Protein AF-A0AAD2FH93-F1 (afdb_monomer)

Organism: NCBI:txid2856

Radius of gyration: 21.6 Å; Cα contacts (8 Å, |Δi|>4): 120; chains: 1; bounding box: 59×39×48 Å

Structure (mmCIF, N/CA/C/O backbone):
data_AF-A0AAD2FH93-F1
#
_entry.id   AF-A0AAD2FH93-F1
#
loop_
_atom_site.group_PDB
_atom_site.id
_atom_site.type_symbol
_atom_site.label_atom_id
_atom_site.label_alt_id
_atom_site.label_comp_id
_atom_site.label_asym_id
_atom_site.label_entity_id
_atom_site.label_seq_id
_atom_site.pdbx_PDB_ins_code
_atom_site.Cartn_x
_atom_site.Cartn_y
_atom_site.Cartn_z
_atom_site.occupancy
_atom_site.B_iso_or_equiv
_atom_site.auth_seq_id
_atom_site.auth_comp_id
_atom_site.auth_asym_id
_atom_site.auth_atom_id
_atom_site.pdbx_PDB_model_num
ATOM 1 N N . VAL A 1 1 ? 23.575 -13.557 -18.953 1.00 61.81 1 VAL A N 1
ATOM 2 C CA . VAL A 1 1 ? 24.030 -14.923 -19.318 1.00 61.81 1 VAL A CA 1
ATOM 3 C C . VAL A 1 1 ? 23.149 -15.483 -20.429 1.00 61.81 1 VAL A C 1
ATOM 5 O O . VAL A 1 1 ? 23.669 -15.693 -21.511 1.00 61.81 1 VAL A O 1
ATOM 8 N N . ALA A 1 2 ? 21.830 -15.597 -20.219 1.00 70.44 2 ALA A N 1
ATOM 9 C CA . ALA A 1 2 ? 20.871 -16.076 -21.228 1.00 70.44 2 ALA A CA 1
ATOM 10 C C . ALA A 1 2 ? 20.869 -15.271 -22.547 1.00 70.44 2 ALA A C 1
ATOM 12 O O . ALA A 1 2 ? 20.905 -15.859 -23.618 1.00 70.44 2 ALA A O 1
ATOM 13 N N . ASN A 1 3 ? 20.955 -13.937 -22.474 1.00 79.94 3 ASN A N 1
ATOM 14 C CA . ASN A 1 3 ? 20.975 -13.067 -23.662 1.00 79.94 3 ASN A CA 1
ATOM 15 C C . ASN A 1 3 ? 22.396 -12.750 -24.177 1.00 79.94 3 ASN A C 1
ATOM 17 O O . ASN A 1 3 ? 22.572 -11.800 -24.923 1.00 79.94 3 ASN A O 1
ATOM 21 N N . LYS A 1 4 ? 23.433 -13.483 -23.735 1.00 83.94 4 LYS A N 1
ATOM 22 C CA . LYS A 1 4 ? 24.852 -13.311 -24.141 1.00 83.94 4 LYS A CA 1
ATOM 23 C C . LYS A 1 4 ? 25.505 -11.928 -23.904 1.00 83.94 4 LYS A C 1
ATOM 25 O O . LYS A 1 4 ? 26.677 -11.771 -24.201 1.00 83.94 4 LYS A O 1
ATOM 30 N N . LEU A 1 5 ? 24.838 -10.988 -23.231 1.00 85.69 5 LEU A N 1
ATOM 31 C CA . LEU A 1 5 ? 25.355 -9.630 -22.947 1.00 85.69 5 LEU A CA 1
ATOM 32 C C . LEU A 1 5 ? 26.481 -9.540 -21.893 1.00 85.69 5 LEU A C 1
ATOM 34 O O . LEU A 1 5 ? 26.978 -8.462 -21.598 1.00 85.69 5 LEU A O 1
ATOM 38 N N . VAL A 1 6 ? 26.871 -10.647 -21.255 1.00 85.44 6 VAL A N 1
ATOM 39 C CA . VAL A 1 6 ? 27.783 -10.604 -20.087 1.00 85.44 6 VAL A CA 1
ATOM 40 C C . VAL A 1 6 ? 29.185 -10.134 -20.466 1.00 85.44 6 VAL A C 1
ATOM 42 O O . VAL A 1 6 ? 29.863 -9.536 -19.639 1.00 85.44 6 VAL A O 1
ATOM 45 N N . SER A 1 7 ? 29.612 -10.407 -21.696 1.00 86.06 7 SER A N 1
ATOM 46 C CA . SER A 1 7 ? 30.917 -10.006 -22.217 1.00 86.06 7 SER A CA 1
ATOM 47 C C . SER A 1 7 ? 30.976 -8.548 -22.668 1.00 86.06 7 SER A C 1
ATOM 49 O O . SER A 1 7 ? 32.067 -8.062 -22.951 1.00 86.06 7 SER A O 1
ATOM 51 N N . GLU A 1 8 ? 29.845 -7.842 -22.760 1.00 89.62 8 GLU A N 1
ATOM 52 C CA . GLU A 1 8 ? 29.868 -6.437 -23.159 1.00 89.62 8 GLU A CA 1
ATOM 53 C C . GLU A 1 8 ? 30.502 -5.566 -22.060 1.00 89.62 8 GLU A C 1
ATOM 55 O O . GLU A 1 8 ? 30.287 -5.826 -20.868 1.00 89.62 8 GLU A O 1
ATOM 60 N N . PRO A 1 9 ? 31.240 -4.498 -22.419 1.00 90.44 9 PRO A N 1
ATOM 61 C CA . PRO A 1 9 ? 31.989 -3.681 -21.460 1.00 90.44 9 PRO A CA 1
ATOM 62 C C . PRO A 1 9 ? 31.143 -3.128 -20.306 1.00 90.44 9 PRO A C 1
ATOM 64 O O . PRO A 1 9 ? 31.613 -3.057 -19.171 1.00 90.44 9 PRO A O 1
ATOM 67 N N . ALA A 1 10 ? 29.876 -2.791 -20.571 1.00 88.38 10 ALA A N 1
ATOM 68 C CA . ALA A 1 10 ? 28.946 -2.270 -19.570 1.00 88.38 10 ALA A CA 1
ATOM 69 C C . ALA A 1 10 ? 28.613 -3.282 -18.455 1.00 88.38 10 ALA A C 1
ATOM 71 O O . ALA A 1 10 ? 28.247 -2.879 -17.350 1.00 88.38 10 ALA A O 1
ATOM 72 N N . PHE A 1 11 ? 28.750 -4.583 -18.724 1.00 89.38 11 PHE A N 1
ATOM 73 C CA . PHE A 1 11 ? 28.326 -5.672 -17.840 1.00 89.38 11 PHE A CA 1
ATOM 74 C C . PHE A 1 11 ? 29.497 -6.518 -17.321 1.00 89.38 11 PHE A C 1
ATOM 76 O O . PHE A 1 11 ? 29.427 -7.045 -16.207 1.00 89.38 11 PHE A O 1
ATOM 83 N N . ALA A 1 12 ? 30.585 -6.613 -18.087 1.00 88.50 12 ALA A N 1
ATOM 84 C CA . ALA A 1 12 ? 31.698 -7.528 -17.838 1.00 88.50 12 ALA A CA 1
ATOM 85 C C . ALA A 1 12 ? 32.346 -7.371 -16.453 1.00 88.50 12 ALA A C 1
ATOM 87 O O . ALA A 1 12 ? 32.720 -8.366 -15.831 1.00 88.50 12 ALA A O 1
ATOM 88 N N . TRP A 1 13 ? 32.452 -6.144 -15.936 1.00 88.56 13 TRP A N 1
ATOM 89 C CA . TRP A 1 13 ? 33.199 -5.880 -14.703 1.00 88.56 13 TRP A CA 1
ATOM 90 C C . TRP A 1 13 ? 32.397 -6.122 -13.413 1.00 88.56 13 TRP A C 1
ATOM 92 O O . TRP A 1 13 ? 32.991 -6.441 -12.383 1.00 88.56 13 TRP A O 1
ATOM 102 N N . TRP A 1 14 ? 31.061 -6.026 -13.435 1.00 91.00 14 TRP A N 1
ATOM 103 C CA . TRP A 1 14 ? 30.236 -6.168 -12.223 1.00 91.00 14 TRP A CA 1
ATOM 104 C C . TRP A 1 14 ? 29.320 -7.396 -12.222 1.00 91.00 14 TRP A C 1
ATOM 106 O O . TRP A 1 14 ? 29.013 -7.910 -11.143 1.00 91.00 14 TRP A O 1
ATOM 116 N N . VAL A 1 15 ? 28.899 -7.908 -13.385 1.00 92.06 15 VAL A N 1
ATOM 117 C CA . VAL A 1 15 ? 27.972 -9.053 -13.465 1.00 92.06 15 VAL A CA 1
ATOM 118 C C . VAL A 1 15 ? 28.544 -10.333 -12.838 1.00 92.06 15 VAL A C 1
ATOM 120 O O . VAL A 1 15 ? 27.835 -10.962 -12.049 1.00 92.06 15 VAL A O 1
ATOM 123 N N . PRO A 1 16 ? 29.808 -10.740 -13.083 1.00 90.50 16 PRO A N 1
ATOM 124 C CA . PRO A 1 16 ? 30.365 -11.929 -12.431 1.00 90.50 16 PRO A CA 1
ATOM 125 C C . PRO A 1 16 ? 30.388 -11.802 -10.901 1.00 90.50 16 PRO A C 1
ATOM 127 O O . PRO A 1 16 ? 30.063 -12.746 -10.176 1.00 90.50 16 PRO A O 1
ATOM 130 N N . TYR A 1 17 ? 30.715 -10.608 -10.398 1.00 90.56 17 TYR A N 1
ATOM 131 C CA . TYR A 1 17 ? 30.736 -10.319 -8.968 1.00 90.56 17 TYR A CA 1
ATOM 132 C C . TYR A 1 17 ? 29.338 -10.405 -8.338 1.00 90.56 17 TYR A C 1
ATOM 134 O O . TYR A 1 17 ? 29.181 -11.035 -7.286 1.00 90.56 17 TYR A O 1
ATOM 142 N N . THR A 1 18 ? 28.322 -9.806 -8.968 1.00 90.94 18 THR A N 1
ATOM 143 C CA . THR A 1 18 ? 26.944 -9.822 -8.454 1.00 90.94 18 THR A CA 1
ATOM 144 C C . THR A 1 18 ? 26.327 -11.214 -8.516 1.00 90.94 18 THR A C 1
ATOM 146 O O . THR A 1 18 ? 25.685 -11.619 -7.548 1.00 90.94 18 THR A O 1
ATOM 149 N N . LEU A 1 19 ? 26.580 -11.987 -9.579 1.00 90.75 19 LEU A N 1
ATOM 150 C CA . LEU A 1 19 ? 26.118 -13.374 -9.688 1.00 90.75 19 LEU A CA 1
ATOM 151 C C . LEU A 1 19 ? 26.734 -14.272 -8.611 1.00 90.75 19 LEU A C 1
ATOM 153 O O . LEU A 1 19 ? 26.013 -15.045 -7.984 1.00 90.75 19 LEU A O 1
ATOM 157 N N . ARG A 1 20 ? 28.032 -14.121 -8.312 1.00 93.44 20 ARG A N 1
ATOM 158 C CA . ARG A 1 20 ? 28.686 -14.869 -7.224 1.00 93.44 20 ARG A CA 1
ATOM 159 C C . ARG A 1 20 ? 28.060 -14.586 -5.855 1.00 93.44 20 ARG A C 1
ATOM 161 O O . ARG A 1 20 ? 28.020 -15.464 -5.001 1.00 93.44 20 ARG A O 1
ATOM 168 N N . LYS A 1 21 ? 27.571 -13.362 -5.633 1.00 94.19 21 LYS A N 1
ATOM 169 C CA . LYS A 1 21 ? 26.921 -12.946 -4.377 1.00 94.19 21 LYS A CA 1
ATOM 170 C C . LYS A 1 21 ? 25.393 -12.987 -4.436 1.00 94.19 21 LYS A C 1
ATOM 172 O O . LYS A 1 21 ? 24.751 -12.493 -3.507 1.00 94.19 21 LYS A O 1
ATOM 177 N N . ARG A 1 22 ? 24.803 -13.572 -5.486 1.00 92.50 22 ARG A N 1
ATOM 178 C CA . ARG A 1 22 ? 23.360 -13.513 -5.766 1.00 92.50 22 ARG A CA 1
ATOM 179 C C . ARG A 1 22 ? 22.522 -13.836 -4.540 1.00 92.50 22 ARG A C 1
ATOM 181 O O . ARG A 1 22 ? 21.651 -13.055 -4.179 1.00 92.50 22 ARG A O 1
ATOM 188 N N . ASP A 1 23 ? 22.809 -14.944 -3.870 1.00 94.62 23 ASP A N 1
ATOM 189 C CA . ASP A 1 23 ? 21.965 -15.412 -2.772 1.00 94.62 23 ASP A CA 1
ATOM 190 C C . ASP A 1 23 ? 22.105 -14.544 -1.514 1.00 94.62 23 ASP A C 1
ATOM 192 O O . ASP A 1 23 ? 21.119 -14.296 -0.820 1.00 94.62 23 ASP A O 1
ATOM 196 N N . GLN A 1 24 ? 23.295 -13.988 -1.257 1.00 93.50 24 GLN A N 1
ATOM 197 C CA . GLN A 1 24 ? 23.504 -13.012 -0.182 1.00 93.50 24 GLN A CA 1
ATOM 198 C C . GLN A 1 24 ? 22.744 -11.711 -0.462 1.00 93.50 24 GLN A C 1
ATOM 200 O O . GLN A 1 24 ? 22.075 -11.179 0.426 1.00 93.50 24 GLN A O 1
ATOM 205 N N . VAL A 1 25 ? 22.804 -11.229 -1.707 1.00 90.44 25 VAL A N 1
ATOM 206 C CA . VAL A 1 25 ? 22.062 -10.046 -2.158 1.00 90.44 25 VAL A CA 1
ATOM 207 C C . VAL A 1 25 ? 20.559 -10.299 -2.055 1.00 90.44 25 VAL A C 1
ATOM 209 O O . VAL A 1 25 ? 19.854 -9.507 -1.434 1.00 90.44 25 VAL A O 1
ATOM 212 N N . LEU A 1 26 ? 20.062 -11.433 -2.559 1.00 90.50 26 LEU A N 1
ATOM 213 C CA . LEU A 1 26 ? 18.655 -11.823 -2.452 1.00 90.50 26 LEU A CA 1
ATOM 214 C C . LEU A 1 26 ? 18.203 -11.913 -0.992 1.00 90.50 26 LEU A C 1
ATOM 216 O O . LEU A 1 26 ? 17.131 -11.415 -0.655 1.00 90.50 26 LEU A O 1
ATOM 220 N N . LYS A 1 27 ? 19.016 -12.495 -0.103 1.00 91.88 27 LYS A N 1
ATOM 221 C CA . LYS A 1 27 ? 18.717 -12.571 1.334 1.00 91.88 27 LYS A CA 1
ATOM 222 C C . LYS A 1 27 ? 18.618 -11.179 1.963 1.00 91.88 27 LYS A C 1
ATOM 224 O O . LYS A 1 27 ? 17.670 -10.911 2.701 1.00 91.88 27 LYS A O 1
ATOM 229 N N . ALA A 1 28 ? 19.554 -10.283 1.652 1.00 88.88 28 ALA A N 1
ATOM 230 C CA . ALA A 1 28 ? 19.532 -8.904 2.135 1.00 88.88 28 ALA A CA 1
ATOM 231 C C . ALA A 1 28 ? 18.306 -8.129 1.616 1.00 88.88 28 ALA A C 1
ATOM 233 O O . ALA A 1 28 ? 17.639 -7.440 2.390 1.00 88.88 28 ALA A O 1
ATOM 234 N N . VAL A 1 29 ? 17.965 -8.291 0.333 1.00 87.06 29 VAL A N 1
ATOM 235 C CA . VAL A 1 29 ? 16.789 -7.670 -0.295 1.00 87.06 29 VAL A CA 1
ATOM 236 C C . VAL A 1 29 ? 15.495 -8.189 0.332 1.00 87.06 29 VAL A C 1
ATOM 238 O O . VAL A 1 29 ? 14.665 -7.381 0.746 1.00 87.06 29 VAL A O 1
ATOM 241 N N . LYS A 1 30 ? 15.345 -9.510 0.496 1.00 83.88 30 LYS A N 1
ATOM 242 C CA . LYS A 1 30 ? 14.180 -10.118 1.162 1.00 83.88 30 LYS A CA 1
ATOM 243 C C . LYS A 1 30 ? 14.022 -9.608 2.595 1.00 83.88 30 LYS A C 1
ATOM 245 O O . LYS A 1 30 ? 12.935 -9.180 2.971 1.00 83.88 30 LYS A O 1
ATOM 250 N N . ARG A 1 31 ? 15.109 -9.559 3.377 1.00 77.81 31 ARG A N 1
ATOM 251 C CA . ARG A 1 31 ? 15.088 -9.005 4.744 1.00 77.81 31 ARG A CA 1
ATOM 252 C C . ARG A 1 31 ? 14.630 -7.544 4.759 1.00 77.81 31 ARG A C 1
ATOM 254 O O . ARG A 1 31 ? 13.844 -7.156 5.621 1.00 77.81 31 ARG A O 1
ATOM 261 N N . ARG A 1 32 ? 15.104 -6.731 3.810 1.00 73.12 32 ARG A N 1
ATOM 262 C CA . ARG A 1 32 ? 14.707 -5.322 3.683 1.00 73.12 32 ARG A CA 1
ATOM 263 C C . ARG A 1 32 ? 13.235 -5.173 3.296 1.00 73.12 32 ARG A C 1
ATOM 265 O O . ARG A 1 32 ? 12.573 -4.294 3.838 1.00 73.12 32 ARG A O 1
ATOM 272 N N . ALA A 1 33 ? 12.728 -6.023 2.404 1.00 70.81 33 ALA A N 1
ATOM 273 C CA . ALA A 1 33 ? 11.322 -6.037 2.009 1.00 70.81 33 ALA A CA 1
ATOM 274 C C . ALA A 1 33 ? 10.403 -6.383 3.192 1.00 70.81 33 ALA A C 1
ATOM 276 O O . ALA A 1 33 ? 9.463 -5.644 3.458 1.00 70.81 33 ALA A O 1
ATOM 277 N N . VAL A 1 34 ? 10.737 -7.421 3.968 1.00 66.31 34 VAL A N 1
ATOM 278 C CA . VAL A 1 34 ? 9.983 -7.800 5.180 1.00 66.31 34 VAL A CA 1
ATOM 279 C C . VAL A 1 34 ? 9.991 -6.676 6.219 1.00 66.31 34 VAL A C 1
ATOM 281 O O . VAL A 1 34 ? 8.951 -6.348 6.781 1.00 66.31 34 VAL A O 1
ATOM 284 N N . LYS A 1 35 ? 11.138 -6.018 6.445 1.00 62.50 35 LYS A N 1
ATOM 285 C CA . LYS A 1 35 ? 11.205 -4.866 7.361 1.00 62.50 35 LYS A CA 1
ATOM 286 C C . LYS A 1 35 ? 10.326 -3.702 6.888 1.00 62.50 35 LYS A C 1
ATOM 288 O O . LYS A 1 35 ? 9.724 -3.037 7.716 1.00 62.50 35 LYS A O 1
ATOM 293 N N . ARG A 1 36 ? 10.238 -3.462 5.575 1.00 61.34 36 ARG A N 1
ATOM 294 C CA . ARG A 1 36 ? 9.355 -2.432 5.001 1.00 61.34 36 ARG A CA 1
ATOM 295 C C . ARG A 1 36 ? 7.872 -2.789 5.073 1.00 61.34 36 ARG A C 1
ATOM 297 O O . ARG A 1 36 ? 7.068 -1.874 5.078 1.00 61.34 36 ARG A O 1
ATOM 304 N N . GLN A 1 37 ? 7.507 -4.071 5.118 1.00 58.88 37 GLN A N 1
ATOM 305 C CA . GLN A 1 37 ? 6.108 -4.482 5.298 1.00 58.88 37 GLN A CA 1
ATOM 306 C C . GLN A 1 37 ? 5.573 -4.139 6.695 1.00 58.88 37 GLN A C 1
ATOM 308 O O . GLN A 1 37 ? 4.379 -3.913 6.833 1.00 58.88 37 GLN A O 1
ATOM 313 N N . LYS A 1 38 ? 6.448 -4.028 7.704 1.00 60.59 38 LYS A N 1
ATOM 314 C CA . LYS A 1 38 ? 6.137 -3.418 9.006 1.00 60.59 38 LYS A CA 1
ATOM 315 C C . LYS A 1 38 ? 6.421 -1.914 8.951 1.00 60.59 38 LYS A C 1
ATOM 317 O O . LYS A 1 38 ? 7.363 -1.427 9.574 1.00 60.59 38 LYS A O 1
ATOM 322 N N . ALA A 1 39 ? 5.700 -1.202 8.087 1.00 72.44 39 ALA A N 1
ATOM 323 C CA . ALA A 1 39 ? 5.896 0.229 7.907 1.00 72.44 39 ALA A CA 1
ATOM 324 C C . ALA A 1 39 ? 5.226 0.983 9.056 1.00 72.44 39 ALA A C 1
ATOM 326 O O . ALA A 1 39 ? 4.017 1.162 9.065 1.00 72.44 39 ALA A O 1
ATOM 327 N N . GLU A 1 40 ? 6.011 1.458 10.014 1.00 85.62 40 GLU A N 1
ATOM 328 C CA . GLU A 1 40 ? 5.559 2.509 10.920 1.00 85.62 40 GLU A CA 1
ATOM 329 C C . GLU A 1 40 ? 5.892 3.875 10.318 1.00 85.62 40 GLU A C 1
ATOM 331 O O . GLU A 1 40 ? 7.004 4.105 9.829 1.00 85.62 40 GLU A O 1
ATOM 336 N N . LYS A 1 41 ? 4.934 4.799 10.361 1.00 88.50 41 LYS A N 1
ATOM 337 C CA . LYS A 1 41 ? 5.117 6.195 9.956 1.00 88.50 41 LYS A CA 1
ATOM 338 C C . LYS A 1 41 ? 4.649 7.092 11.096 1.00 88.50 41 LYS A C 1
ATOM 340 O O . LYS A 1 41 ? 3.524 6.957 11.560 1.00 88.50 41 LYS A O 1
ATOM 345 N N . PHE A 1 42 ? 5.530 7.971 11.577 1.00 90.44 42 PHE A N 1
ATOM 346 C CA . PHE A 1 42 ? 5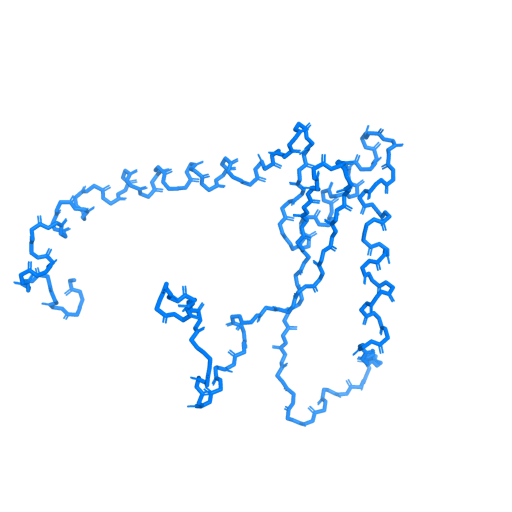.298 8.803 12.773 1.00 90.44 42 PHE A CA 1
ATOM 347 C C . PHE A 1 42 ? 4.895 8.001 14.027 1.00 90.44 42 PHE A C 1
ATOM 349 O O . PHE A 1 42 ? 4.084 8.458 14.823 1.00 90.44 42 PHE A O 1
ATOM 356 N N . GLY A 1 43 ? 5.441 6.789 14.187 1.00 88.94 43 GLY A N 1
ATOM 357 C CA . GLY A 1 43 ? 5.125 5.900 15.314 1.00 88.94 43 GLY A CA 1
ATOM 358 C C . GLY A 1 43 ? 3.764 5.203 15.217 1.00 88.94 43 GLY A C 1
ATOM 359 O O . GLY A 1 43 ? 3.324 4.590 16.181 1.00 88.94 43 GLY A O 1
ATOM 360 N N . ILE A 1 44 ? 3.088 5.295 14.070 1.00 90.12 44 ILE A N 1
ATOM 361 C CA . ILE A 1 44 ? 1.811 4.629 13.809 1.00 90.12 44 ILE A CA 1
ATOM 362 C C . ILE A 1 44 ? 2.055 3.497 12.818 1.00 90.12 44 ILE A C 1
ATOM 364 O O . ILE A 1 44 ? 2.642 3.724 11.757 1.00 90.12 44 ILE A O 1
ATOM 368 N N . GLU A 1 45 ? 1.570 2.298 13.138 1.00 90.94 45 GLU A N 1
ATOM 369 C CA . GLU A 1 45 ? 1.573 1.173 12.204 1.00 90.94 45 GLU A CA 1
ATOM 370 C C . GLU A 1 45 ? 0.710 1.507 10.979 1.00 90.94 45 GLU A C 1
ATOM 372 O O . GLU A 1 45 ? -0.479 1.818 11.100 1.00 90.94 45 GLU A O 1
ATOM 377 N N . VAL A 1 46 ? 1.323 1.460 9.796 1.00 92.00 46 VAL A N 1
ATOM 378 C CA . VAL A 1 46 ? 0.656 1.634 8.508 1.00 92.00 46 VAL A CA 1
ATOM 379 C C . VAL A 1 46 ? 0.390 0.251 7.921 1.00 92.00 46 VAL A C 1
ATOM 381 O O . VAL A 1 46 ? 1.347 -0.486 7.656 1.00 92.00 46 VAL A O 1
ATOM 384 N N . PRO A 1 47 ? -0.881 -0.116 7.685 1.00 92.31 47 PRO A N 1
ATOM 385 C CA . PRO A 1 47 ? -1.203 -1.386 7.060 1.00 92.31 47 PRO A CA 1
ATOM 386 C C . PRO A 1 47 ? -0.536 -1.524 5.686 1.00 92.31 47 PRO A C 1
ATOM 388 O O . PRO A 1 47 ? -0.370 -0.550 4.946 1.00 92.31 47 PRO A O 1
ATOM 391 N N . GLY A 1 48 ? -0.167 -2.756 5.328 1.00 88.69 48 GLY A N 1
ATOM 392 C CA . GLY A 1 48 ? 0.358 -3.057 3.996 1.00 88.69 48 GLY A CA 1
ATOM 393 C C . GLY A 1 48 ? -0.664 -2.766 2.884 1.00 88.69 48 GLY A C 1
ATOM 394 O O . GLY A 1 48 ? -1.835 -2.531 3.160 1.00 88.69 48 GLY A O 1
ATOM 395 N N . PRO A 1 49 ? -0.258 -2.784 1.607 1.00 88.44 49 PRO A N 1
ATOM 396 C CA . PRO A 1 49 ? -1.195 -2.600 0.507 1.00 88.44 49 PRO A CA 1
ATOM 397 C C . PRO A 1 49 ? -2.059 -3.849 0.245 1.00 88.44 49 PRO A C 1
ATOM 399 O O . PRO A 1 49 ? -1.657 -4.981 0.527 1.00 88.44 49 PRO A O 1
ATOM 402 N N . GLY A 1 50 ? -3.222 -3.640 -0.373 1.00 88.81 50 GLY A N 1
ATOM 403 C CA . GLY A 1 50 ? -4.128 -4.689 -0.844 1.00 88.81 50 GLY A CA 1
ATOM 404 C C . GLY A 1 50 ? -5.067 -5.262 0.233 1.00 88.81 50 GLY A C 1
ATOM 405 O O . GLY A 1 50 ? -5.178 -4.704 1.327 1.00 88.81 50 GLY A O 1
ATOM 406 N N . PRO A 1 51 ? -5.741 -6.394 -0.052 1.00 89.69 51 PRO A N 1
ATOM 407 C CA . PRO A 1 51 ? -6.788 -6.953 0.815 1.00 89.69 51 PRO A CA 1
ATOM 408 C C . PRO A 1 51 ? -6.302 -7.322 2.222 1.00 89.69 51 PRO A C 1
ATOM 410 O O . PRO A 1 51 ? -6.975 -7.052 3.213 1.00 89.69 51 PRO A O 1
ATOM 413 N N . LYS A 1 52 ? -5.084 -7.872 2.329 1.00 89.75 52 LYS A N 1
ATOM 414 C CA . LYS A 1 52 ? -4.448 -8.182 3.624 1.00 89.75 52 LYS A CA 1
ATOM 415 C C . LYS A 1 52 ? -4.212 -6.926 4.466 1.00 89.75 52 LYS A C 1
ATOM 417 O O . LYS A 1 52 ? -4.295 -6.975 5.686 1.00 89.75 52 LYS A O 1
ATOM 422 N N . GLY A 1 53 ? -3.937 -5.804 3.803 1.00 90.94 53 GLY A N 1
ATOM 423 C CA . GLY A 1 53 ? -3.820 -4.494 4.426 1.00 90.94 53 GLY A CA 1
ATOM 424 C C . GLY A 1 53 ? -5.121 -4.003 5.032 1.00 90.94 53 GLY A C 1
ATOM 425 O O . GLY A 1 53 ? -5.135 -3.527 6.159 1.00 90.94 53 GLY A O 1
ATOM 426 N N . VAL A 1 54 ? -6.223 -4.162 4.298 1.00 92.94 54 VAL A N 1
ATOM 427 C CA . VAL A 1 54 ? -7.562 -3.798 4.776 1.00 92.94 54 VAL A CA 1
ATOM 428 C C . VAL A 1 54 ? -7.937 -4.620 6.009 1.00 92.94 54 VAL A C 1
ATOM 430 O O . VAL A 1 54 ? -8.367 -4.042 7.001 1.00 92.94 54 VAL A O 1
ATOM 433 N N . ALA A 1 55 ? -7.695 -5.935 5.993 1.00 93.56 55 ALA A N 1
ATOM 434 C CA . ALA A 1 55 ? -7.908 -6.786 7.166 1.00 93.56 55 ALA A CA 1
ATOM 435 C C . ALA A 1 55 ? -7.096 -6.295 8.379 1.00 93.56 55 ALA A C 1
ATOM 437 O O . ALA A 1 55 ? -7.667 -6.046 9.440 1.00 93.56 55 ALA A O 1
ATOM 438 N N . ARG A 1 56 ? -5.793 -6.027 8.195 1.00 92.31 56 ARG A N 1
ATOM 439 C CA . ARG A 1 56 ? -4.937 -5.483 9.262 1.00 92.31 56 ARG A CA 1
ATOM 440 C C . ARG A 1 56 ? -5.405 -4.112 9.759 1.00 92.31 56 ARG A C 1
ATOM 442 O O . ARG A 1 56 ? -5.301 -3.819 10.944 1.00 92.31 56 ARG A O 1
ATOM 449 N N . ALA A 1 57 ? -5.938 -3.267 8.879 1.00 92.69 57 ALA A N 1
ATOM 450 C CA . ALA A 1 57 ? -6.482 -1.967 9.257 1.00 92.69 57 ALA A CA 1
ATOM 451 C C . ALA A 1 57 ? -7.666 -2.107 10.230 1.00 92.69 57 ALA A C 1
ATOM 453 O O . ALA A 1 57 ? -7.742 -1.352 11.197 1.00 92.69 57 ALA A O 1
ATOM 454 N N . TYR A 1 58 ? -8.548 -3.089 10.013 1.00 94.06 58 TYR A N 1
ATOM 455 C CA . TYR A 1 58 ? -9.650 -3.395 10.931 1.00 94.06 58 TYR A CA 1
ATOM 456 C C . TYR A 1 58 ? -9.179 -4.045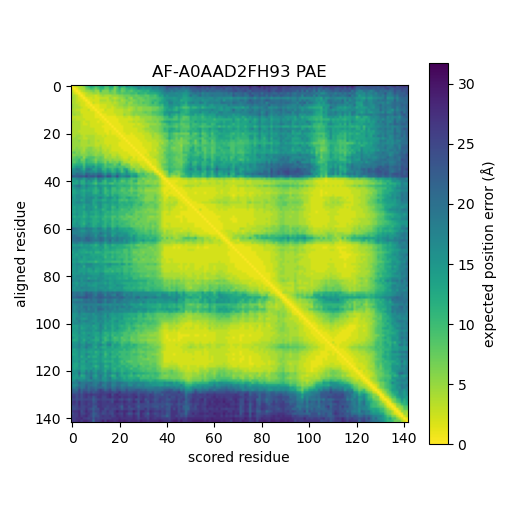 12.236 1.00 94.06 58 TYR A C 1
ATOM 458 O O . TYR A 1 58 ? -9.698 -3.704 13.297 1.00 94.06 58 TYR A O 1
ATOM 466 N N . GLU A 1 59 ? -8.168 -4.915 12.194 1.00 93.38 59 GLU A N 1
ATOM 467 C CA . GLU A 1 59 ? -7.540 -5.450 13.412 1.00 93.38 59 GLU A CA 1
ATOM 468 C C . GLU A 1 59 ? -6.974 -4.323 14.286 1.00 93.38 59 GLU A C 1
ATOM 470 O O . GLU A 1 59 ? -7.250 -4.272 15.479 1.00 93.38 59 GLU A O 1
ATOM 475 N N . LEU A 1 60 ? -6.272 -3.352 13.689 1.00 91.00 60 LEU A N 1
ATOM 476 C CA . LEU A 1 60 ? -5.737 -2.189 14.406 1.00 91.00 60 LEU A CA 1
ATOM 477 C C . LEU A 1 60 ? -6.828 -1.303 15.024 1.00 91.00 60 LEU A C 1
ATOM 479 O O . LEU A 1 60 ? -6.598 -0.687 16.066 1.00 91.00 60 LEU A O 1
ATOM 483 N N . VAL A 1 61 ? -8.000 -1.212 14.388 1.00 91.06 61 VAL A N 1
ATOM 484 C CA . VAL A 1 61 ? -9.171 -0.516 14.949 1.00 91.06 61 VAL A CA 1
ATOM 485 C C . VAL A 1 61 ? -9.663 -1.239 16.204 1.00 91.06 61 VAL A C 1
ATOM 487 O O . VAL A 1 61 ? -9.929 -0.586 17.212 1.00 91.06 61 VAL A O 1
ATOM 490 N N . ALA A 1 62 ? -9.724 -2.574 16.167 1.00 91.69 62 ALA A N 1
ATOM 491 C CA . ALA A 1 62 ? -10.133 -3.398 17.302 1.00 91.69 62 ALA A CA 1
ATOM 492 C C . ALA A 1 62 ? -9.105 -3.388 18.449 1.00 91.69 62 ALA A C 1
ATOM 494 O O . ALA A 1 62 ? -9.493 -3.286 19.609 1.00 91.69 62 ALA A O 1
ATOM 495 N N . GLU A 1 63 ? -7.807 -3.445 18.133 1.00 90.88 63 GLU A N 1
ATOM 496 C CA . GLU A 1 63 ? -6.705 -3.431 19.109 1.00 90.88 63 GLU A CA 1
ATOM 497 C C . GLU A 1 63 ? -6.597 -2.084 19.841 1.00 90.88 63 GLU A C 1
ATOM 499 O O . GLU A 1 63 ? -6.46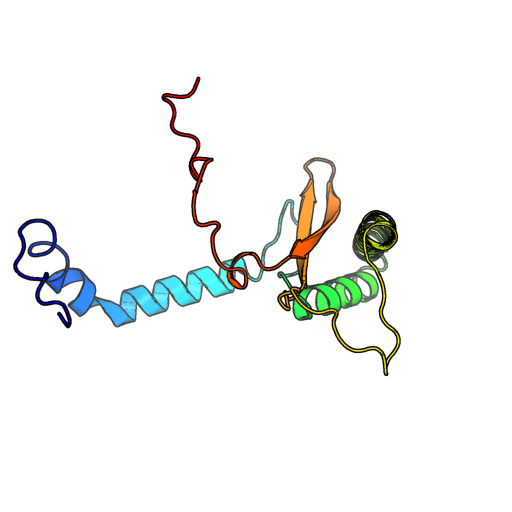5 -2.046 21.062 1.00 90.88 63 GLU A O 1
ATOM 504 N N . ASN A 1 64 ? -6.662 -0.970 19.102 1.00 87.44 64 ASN A N 1
ATOM 505 C CA . ASN A 1 64 ? -6.418 0.364 19.660 1.00 87.44 64 ASN A CA 1
ATOM 506 C C . ASN A 1 64 ? -7.694 1.079 20.128 1.00 87.44 64 ASN A C 1
ATOM 508 O O . ASN A 1 64 ? -7.601 2.147 20.730 1.00 87.44 64 ASN A O 1
ATOM 512 N N . GLY A 1 65 ? -8.879 0.556 19.794 1.00 84.88 65 GLY A N 1
ATOM 513 C CA . GLY A 1 65 ? -10.163 1.209 20.073 1.00 84.88 65 GLY A CA 1
ATOM 514 C C . GLY A 1 65 ? -10.365 2.536 19.326 1.00 84.88 65 GLY A C 1
ATOM 515 O O . GLY A 1 65 ? -11.166 3.366 19.751 1.00 84.88 65 GLY A O 1
ATOM 516 N N . THR A 1 66 ? -9.631 2.770 18.231 1.00 89.06 66 THR A N 1
ATOM 517 C CA . THR A 1 66 ? -9.698 4.015 17.437 1.00 89.06 66 THR A CA 1
ATOM 518 C C . THR A 1 66 ? -10.268 3.750 16.050 1.00 89.06 66 THR A C 1
ATOM 520 O O . THR A 1 66 ? -9.925 2.754 15.425 1.00 89.06 66 THR A O 1
ATOM 523 N N . THR A 1 67 ? -11.080 4.665 15.518 1.00 92.25 67 THR A N 1
ATOM 524 C CA . THR A 1 67 ? -11.763 4.501 14.217 1.00 92.25 67 THR A CA 1
ATOM 525 C C . THR A 1 67 ? -10.995 5.090 13.030 1.00 92.25 67 THR A C 1
ATOM 527 O O . THR A 1 67 ? -11.474 5.081 11.901 1.00 92.25 67 THR A O 1
ATOM 530 N N . HIS A 1 68 ? -9.778 5.601 13.233 1.00 93.94 68 HIS A N 1
ATOM 531 C CA . HIS A 1 68 ? -9.094 6.411 12.220 1.00 93.94 68 HIS A CA 1
ATOM 532 C C . HIS A 1 68 ? -8.887 5.698 10.875 1.00 93.94 68 HIS A C 1
ATOM 534 O O . HIS A 1 68 ? -9.015 6.319 9.819 1.00 93.94 68 HIS A O 1
ATOM 540 N N . TRP A 1 69 ? -8.552 4.404 10.897 1.00 95.06 69 TRP A N 1
ATOM 541 C CA . TRP A 1 69 ? -8.356 3.633 9.668 1.00 95.06 69 TRP A CA 1
ATOM 542 C C . TRP A 1 69 ? -9.677 3.306 8.962 1.00 95.06 69 TRP A C 1
ATOM 544 O O . TRP A 1 69 ? -9.742 3.419 7.737 1.00 95.06 69 TRP A O 1
ATOM 554 N N . SER A 1 70 ? -10.735 2.970 9.709 1.00 94.06 70 SER A N 1
ATOM 555 C CA . SER A 1 70 ? -12.067 2.740 9.138 1.00 94.06 70 SER A CA 1
ATOM 556 C C . SER A 1 70 ? -12.647 4.019 8.537 1.00 94.06 70 SER A C 1
ATOM 558 O O . SER A 1 70 ? -13.153 3.993 7.418 1.00 94.06 70 SER A O 1
ATOM 560 N N . ASP A 1 71 ? -12.487 5.157 9.213 1.00 95.56 71 ASP A N 1
ATOM 561 C CA . ASP A 1 71 ? -12.974 6.455 8.735 1.00 95.56 71 ASP A CA 1
ATOM 562 C C . ASP A 1 71 ? -12.268 6.870 7.437 1.00 95.56 71 ASP A C 1
ATOM 564 O O . ASP A 1 71 ? -12.894 7.374 6.499 1.00 95.56 71 ASP A O 1
ATOM 568 N N . ALA A 1 72 ? -10.959 6.609 7.344 1.00 95.81 72 ALA A N 1
ATOM 569 C CA . ALA A 1 72 ? -10.183 6.858 6.135 1.00 95.81 72 ALA A CA 1
ATOM 570 C C . ALA A 1 72 ? -10.650 5.993 4.951 1.00 95.81 72 ALA A C 1
ATOM 572 O O . ALA A 1 72 ? -10.745 6.503 3.833 1.00 95.81 72 ALA A O 1
ATOM 573 N N . LEU A 1 73 ? -10.968 4.715 5.189 1.00 95.00 73 LEU A N 1
ATOM 574 C CA . LEU A 1 73 ? -11.510 3.806 4.173 1.00 95.00 73 LEU A CA 1
ATOM 575 C C . LEU A 1 73 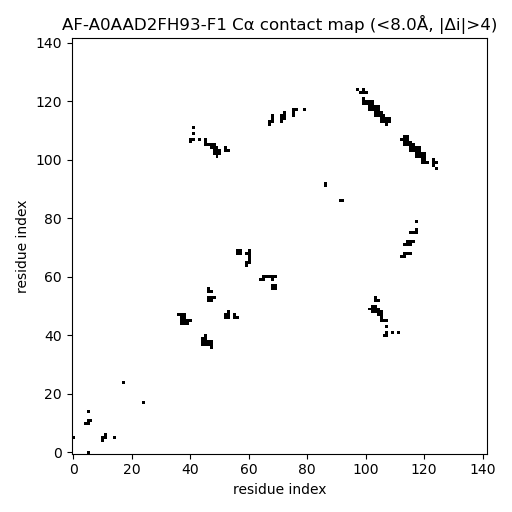? -12.891 4.251 3.694 1.00 95.00 73 LEU A C 1
ATOM 577 O O . LEU A 1 73 ? -13.106 4.385 2.493 1.00 95.00 73 LEU A O 1
ATOM 581 N N . ILE A 1 74 ? -13.805 4.546 4.621 1.00 95.25 74 ILE A N 1
ATOM 582 C CA . ILE A 1 74 ? -15.168 4.988 4.298 1.00 95.25 74 ILE A CA 1
ATOM 583 C C . ILE A 1 74 ? -15.133 6.271 3.463 1.00 95.25 74 ILE A C 1
ATOM 585 O O . ILE A 1 74 ? -15.862 6.400 2.479 1.00 95.25 74 ILE A O 1
ATOM 589 N N . LYS A 1 75 ? -14.253 7.214 3.816 1.00 95.75 75 LYS A N 1
ATOM 590 C CA . LYS A 1 75 ? -14.080 8.460 3.064 1.00 95.75 75 LYS A CA 1
ATOM 591 C C . LYS A 1 75 ? -13.626 8.216 1.625 1.00 95.75 75 LYS A C 1
ATOM 593 O O . LYS A 1 75 ? -14.114 8.882 0.710 1.00 95.75 75 LYS A O 1
ATOM 598 N N . GLU A 1 76 ? -12.700 7.284 1.424 1.00 95.25 76 GLU A N 1
ATOM 599 C CA . GLU A 1 76 ? -12.220 6.928 0.090 1.00 95.25 76 GLU A CA 1
ATOM 600 C C . GLU A 1 76 ? -13.308 6.230 -0.729 1.00 95.25 76 GLU A C 1
ATOM 602 O O . GLU A 1 76 ? -13.593 6.645 -1.850 1.00 95.25 76 GLU A O 1
ATOM 607 N N . VAL A 1 77 ? -13.982 5.240 -0.140 1.00 93.81 77 VAL A N 1
ATOM 608 C CA . VAL A 1 77 ? -15.089 4.512 -0.773 1.00 93.81 77 VAL A CA 1
ATOM 609 C C . VAL A 1 77 ? -16.195 5.479 -1.198 1.00 93.81 77 VAL A C 1
ATOM 611 O O . VAL A 1 77 ? -16.615 5.454 -2.349 1.00 93.81 77 VAL A O 1
ATOM 614 N N . LYS A 1 78 ? -16.593 6.422 -0.335 1.00 95.50 78 LYS A N 1
ATOM 615 C CA . LYS A 1 78 ? -17.586 7.457 -0.674 1.00 95.50 78 LYS A CA 1
ATOM 616 C C . LYS A 1 78 ? -17.170 8.328 -1.865 1.00 95.50 78 LYS A C 1
ATOM 618 O O . LYS A 1 78 ? -18.029 8.815 -2.590 1.00 95.50 78 LYS A O 1
ATOM 623 N N . THR A 1 79 ? -15.869 8.545 -2.047 1.00 94.38 79 THR A N 1
ATOM 624 C CA . THR A 1 79 ? -15.334 9.352 -3.153 1.00 94.38 79 THR A CA 1
ATOM 625 C C . THR A 1 79 ? -15.311 8.566 -4.464 1.00 94.38 79 THR A C 1
ATOM 627 O O . THR A 1 79 ? -15.581 9.138 -5.514 1.00 94.38 79 THR A O 1
ATOM 630 N N . ILE A 1 80 ? -14.998 7.268 -4.410 1.00 92.19 80 ILE A N 1
ATOM 631 C CA . ILE A 1 80 ? -14.843 6.410 -5.594 1.00 92.19 80 ILE A CA 1
ATOM 632 C C . ILE A 1 80 ? -16.160 5.796 -6.066 1.00 92.19 80 ILE A C 1
ATOM 634 O O . ILE A 1 80 ? -16.353 5.668 -7.271 1.00 92.19 80 ILE A O 1
ATOM 638 N N . LEU A 1 81 ? -17.075 5.451 -5.155 1.00 91.00 81 LEU A N 1
ATOM 639 C CA . LEU A 1 81 ? -18.345 4.800 -5.491 1.00 91.00 81 LEU A CA 1
ATOM 640 C C . LEU A 1 81 ? -19.130 5.501 -6.616 1.00 91.00 81 LEU A C 1
ATOM 642 O O . LEU A 1 81 ? -19.577 4.793 -7.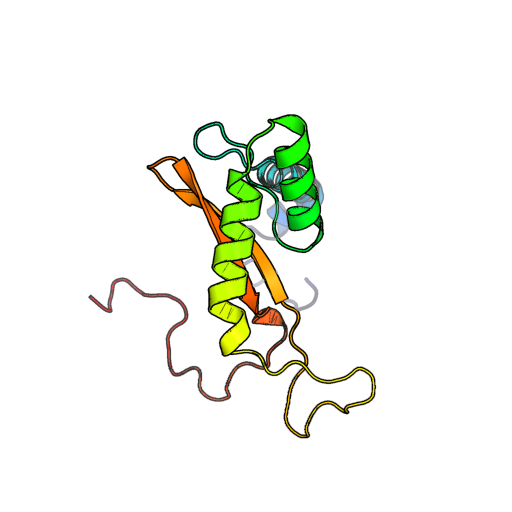511 1.00 91.00 81 LEU A O 1
ATOM 646 N N . PRO A 1 82 ? -19.260 6.845 -6.655 1.00 92.25 82 PRO A N 1
ATOM 647 C CA . PRO A 1 82 ? -19.977 7.523 -7.739 1.00 92.25 82 PRO A CA 1
ATOM 648 C C . PRO A 1 82 ? -19.353 7.343 -9.131 1.00 92.25 82 PRO A C 1
ATOM 650 O O . PRO A 1 82 ? -20.027 7.566 -10.129 1.00 92.25 82 PRO A O 1
ATOM 653 N N . ALA A 1 83 ? -18.067 6.990 -9.206 1.00 87.56 83 ALA A N 1
ATOM 654 C CA . ALA A 1 83 ? -17.350 6.777 -10.460 1.00 87.56 83 ALA A CA 1
ATOM 655 C C . ALA A 1 83 ? -17.386 5.313 -10.934 1.00 87.56 83 ALA A C 1
ATOM 657 O O . ALA A 1 83 ? -16.941 5.026 -12.044 1.00 87.56 83 ALA A O 1
ATOM 658 N N . LEU A 1 84 ? -17.882 4.386 -10.108 1.00 87.31 84 LEU A N 1
ATOM 659 C CA . LEU A 1 84 ? -17.957 2.965 -10.432 1.00 87.31 84 LEU A CA 1
ATOM 660 C C . LEU A 1 84 ? -19.370 2.590 -10.881 1.00 87.31 84 LEU A C 1
ATOM 662 O O . LEU A 1 84 ? -20.354 2.946 -10.236 1.00 87.31 84 LEU A O 1
ATOM 666 N N . LYS A 1 85 ? -19.461 1.805 -11.958 1.00 87.12 85 LYS A N 1
ATOM 667 C CA . LYS A 1 85 ? -20.677 1.060 -12.294 1.00 87.12 85 LYS A CA 1
ATOM 668 C C . LYS A 1 85 ? -20.574 -0.313 -11.633 1.00 87.12 85 LYS A C 1
ATOM 670 O O . LYS A 1 85 ? -19.694 -1.092 -11.989 1.00 87.12 85 LYS A O 1
ATOM 675 N N . ILE A 1 86 ? -21.439 -0.579 -10.662 1.00 86.94 86 ILE A N 1
ATOM 676 C CA . ILE A 1 86 ? -21.566 -1.905 -10.052 1.00 86.94 86 ILE A CA 1
ATOM 677 C C . ILE A 1 86 ? -22.451 -2.730 -10.990 1.00 86.94 86 ILE A C 1
ATOM 679 O O . ILE A 1 86 ? -23.542 -2.282 -11.334 1.00 86.94 86 ILE A O 1
ATOM 683 N N . LEU A 1 87 ? -21.931 -3.863 -11.457 1.00 87.38 87 LEU A N 1
ATOM 684 C CA . LEU A 1 87 ? -22.671 -4.829 -12.269 1.00 87.38 87 LEU A CA 1
ATOM 685 C C . LEU A 1 87 ? -23.392 -5.808 -11.332 1.00 87.38 87 LEU A C 1
ATOM 687 O O . LEU A 1 87 ? -22.867 -6.118 -10.260 1.00 87.38 87 LEU A O 1
ATOM 691 N N . GLU A 1 88 ? -24.580 -6.265 -11.723 1.00 88.75 88 GLU A N 1
ATOM 692 C CA . GLU A 1 88 ? -25.301 -7.333 -11.010 1.00 88.75 88 GLU A CA 1
ATOM 693 C C . GLU A 1 88 ? -24.577 -8.686 -11.176 1.00 88.75 88 GLU A C 1
ATOM 695 O O . GLU A 1 88 ? -23.776 -8.847 -12.097 1.00 88.75 88 GLU A O 1
ATOM 700 N N . GLU A 1 89 ? -24.849 -9.669 -10.305 1.00 81.31 89 GLU A N 1
ATOM 701 C CA . GLU A 1 89 ? -24.143 -10.973 -10.302 1.00 81.31 89 GLU A CA 1
ATOM 702 C C . GLU A 1 89 ? -24.194 -11.717 -11.651 1.00 81.31 89 GLU A C 1
ATOM 704 O O . GLU A 1 89 ? -23.235 -12.407 -11.996 1.00 81.31 89 GLU A O 1
ATOM 709 N N . ASP A 1 90 ? -25.267 -11.527 -12.423 1.00 86.50 90 ASP A N 1
ATOM 710 C CA . ASP A 1 90 ? -25.493 -12.169 -13.724 1.00 86.50 90 ASP A CA 1
ATOM 711 C C . ASP A 1 90 ? -25.245 -11.233 -14.932 1.00 86.50 90 ASP A C 1
ATOM 713 O O . ASP A 1 90 ? -25.566 -11.589 -16.067 1.00 86.50 90 ASP A O 1
ATOM 717 N N . GLU A 1 91 ? -24.721 -10.015 -14.729 1.00 86.31 91 GLU A N 1
ATOM 718 C CA . GLU A 1 91 ? -24.442 -9.071 -15.824 1.00 86.31 91 GLU A CA 1
ATOM 719 C C . GLU A 1 91 ? -23.029 -9.295 -16.392 1.00 86.31 91 GLU A C 1
ATOM 721 O O . GLU A 1 91 ? -22.021 -9.183 -15.692 1.00 86.31 91 GLU A O 1
ATOM 726 N N . ASP A 1 92 ? -22.946 -9.578 -17.694 1.00 83.25 92 ASP A N 1
ATOM 727 C CA . ASP A 1 92 ? -21.666 -9.750 -18.379 1.00 83.25 92 ASP A CA 1
ATOM 728 C C . ASP A 1 92 ? -20.848 -8.450 -18.419 1.00 83.25 92 ASP A C 1
ATOM 730 O O . ASP A 1 92 ? -21.367 -7.338 -18.576 1.00 83.25 92 ASP A O 1
ATOM 734 N N . VAL A 1 93 ? -19.522 -8.601 -18.361 1.00 84.75 93 VAL A N 1
ATOM 735 C CA . VAL A 1 93 ? -18.597 -7.483 -18.570 1.00 84.75 93 VAL A CA 1
ATOM 736 C C . VAL A 1 93 ? -18.815 -6.920 -19.984 1.00 84.75 93 VAL A C 1
ATOM 738 O O . VAL A 1 93 ? -18.729 -7.676 -20.956 1.00 84.75 93 VAL A O 1
ATOM 741 N N . PRO A 1 94 ? -19.060 -5.604 -20.144 1.00 85.38 94 PRO A N 1
ATOM 742 C CA . PRO A 1 94 ? -19.296 -5.030 -21.461 1.00 85.38 94 PRO A CA 1
ATOM 743 C C . PRO A 1 94 ? -18.105 -5.238 -22.407 1.00 85.38 94 PRO A C 1
ATOM 745 O O . PRO A 1 94 ? -16.939 -5.232 -22.001 1.00 85.38 94 PRO A O 1
ATOM 748 N N . VAL A 1 95 ? -18.393 -5.382 -23.700 1.00 85.31 95 VAL A N 1
ATOM 749 C CA . VAL A 1 95 ? -17.367 -5.595 -24.729 1.00 85.31 95 VAL A CA 1
ATOM 750 C C . VAL A 1 95 ? -16.413 -4.396 -24.784 1.00 85.31 95 VAL A C 1
ATOM 752 O O . VAL A 1 95 ? -16.849 -3.247 -24.826 1.00 85.31 95 VAL A O 1
ATOM 755 N N . GLY A 1 96 ? -15.105 -4.666 -24.807 1.00 84.94 96 GLY A N 1
ATOM 756 C CA . GLY A 1 96 ? -14.060 -3.636 -24.879 1.00 84.94 96 GLY A CA 1
ATOM 757 C C . GLY A 1 96 ? -13.500 -3.180 -23.528 1.00 84.94 96 GLY A C 1
ATOM 758 O O . GLY A 1 96 ? -12.670 -2.275 -23.503 1.00 84.94 96 GLY A O 1
ATOM 759 N N . TYR A 1 97 ? -13.909 -3.803 -22.419 1.00 83.81 97 TYR A N 1
ATOM 760 C CA . TYR A 1 97 ? -13.340 -3.552 -21.095 1.00 83.81 97 TYR A CA 1
ATOM 761 C C . TYR A 1 97 ? -12.269 -4.592 -20.744 1.00 83.81 97 TYR A C 1
ATOM 763 O O . TYR A 1 97 ? -12.424 -5.783 -21.007 1.00 83.81 97 TYR A O 1
ATOM 771 N N . 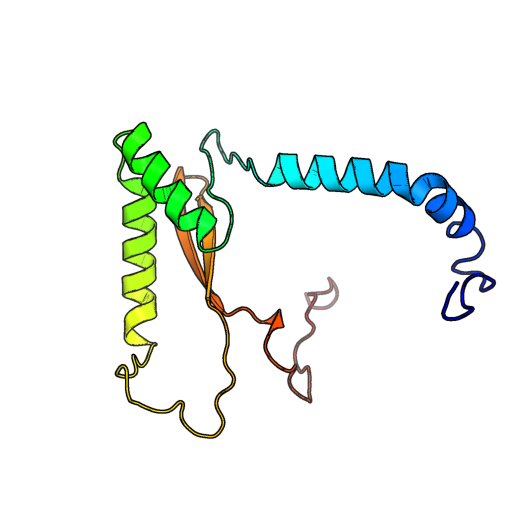GLN A 1 98 ? -11.184 -4.135 -20.117 1.00 81.88 98 GLN A N 1
ATOM 772 C CA . GLN A 1 98 ? -10.138 -4.985 -19.549 1.00 81.88 98 GLN A CA 1
ATOM 773 C C . GLN A 1 98 ? -10.353 -5.105 -18.040 1.00 81.88 98 GLN A C 1
ATOM 775 O O . GLN A 1 98 ? -10.575 -4.101 -17.361 1.00 81.88 98 GLN A O 1
ATOM 780 N N . LEU A 1 99 ? -10.276 -6.326 -17.506 1.00 83.62 99 LEU A N 1
ATOM 781 C CA . LEU A 1 99 ? -10.329 -6.543 -16.064 1.00 83.62 99 LEU A CA 1
ATOM 782 C C . LEU A 1 99 ? -9.087 -5.933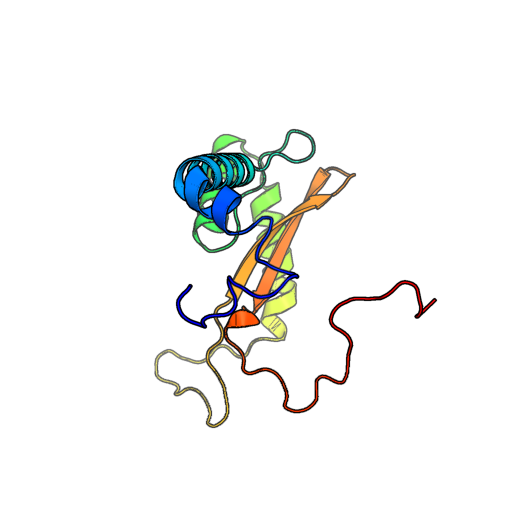 -15.407 1.00 83.62 99 LEU A C 1
ATOM 784 O O . LEU A 1 99 ? -7.961 -6.271 -15.770 1.00 83.62 99 LEU A O 1
ATOM 788 N N . ILE A 1 100 ? -9.308 -5.071 -14.416 1.00 86.12 100 ILE A N 1
ATOM 789 C CA . ILE A 1 100 ? -8.248 -4.485 -13.600 1.00 86.12 100 ILE A CA 1
ATOM 790 C C . ILE A 1 100 ? -8.600 -4.702 -12.135 1.00 86.12 100 ILE A C 1
ATOM 792 O O . ILE A 1 100 ? -9.669 -4.308 -11.667 1.00 86.12 100 ILE A O 1
ATOM 796 N N . GLU A 1 101 ? -7.684 -5.304 -11.391 1.00 88.25 101 GLU A N 1
ATOM 797 C CA . GLU A 1 101 ? -7.813 -5.433 -9.949 1.00 88.25 101 GLU A CA 1
ATOM 798 C C . GLU A 1 101 ? -7.605 -4.075 -9.267 1.00 88.25 101 GLU A C 1
ATOM 800 O O . GLU A 1 101 ? -6.723 -3.283 -9.620 1.00 88.25 101 GLU A O 1
ATOM 805 N N . LEU A 1 102 ? -8.390 -3.827 -8.222 1.00 89.75 102 LEU A N 1
ATOM 806 C CA . LEU A 1 102 ? -8.200 -2.683 -7.342 1.00 89.75 102 LEU A CA 1
ATOM 807 C C . LEU A 1 102 ? -7.339 -3.081 -6.141 1.00 89.75 102 LEU A C 1
ATOM 809 O O . LEU A 1 102 ? -7.462 -4.173 -5.586 1.00 89.75 102 LEU A O 1
ATOM 813 N N . MET A 1 103 ? -6.483 -2.166 -5.698 1.00 91.25 103 MET A N 1
ATOM 814 C CA . MET A 1 103 ? -5.680 -2.324 -4.493 1.00 91.25 103 MET A CA 1
ATOM 815 C C . MET A 1 103 ? -5.823 -1.116 -3.577 1.00 91.25 103 MET A C 1
ATOM 817 O O . MET A 1 103 ? -5.822 0.029 -4.024 1.00 91.25 103 MET A O 1
ATOM 821 N N . THR A 1 104 ? -5.884 -1.369 -2.274 1.00 93.25 104 THR A N 1
ATOM 822 C CA . THR A 1 104 ? -5.921 -0.303 -1.271 1.00 93.25 104 THR A CA 1
ATOM 823 C C . THR A 1 104 ? -4.515 0.019 -0.779 1.00 93.25 104 THR A C 1
ATOM 825 O O . THR A 1 104 ? -3.743 -0.886 -0.472 1.00 93.25 104 THR A O 1
ATOM 828 N N . VAL A 1 105 ? -4.173 1.299 -0.683 1.00 92.56 105 VAL A N 1
ATOM 829 C CA . VAL A 1 105 ? -2.897 1.803 -0.163 1.00 92.56 105 VAL A CA 1
ATOM 830 C C . VAL A 1 105 ? -3.166 2.716 1.026 1.00 92.56 105 VAL A C 1
ATOM 832 O O . VAL A 1 105 ? -4.067 3.554 0.978 1.00 92.56 105 VAL A O 1
ATOM 835 N N . PHE A 1 106 ? -2.365 2.574 2.078 1.00 93.38 106 PHE A N 1
ATOM 836 C CA . PHE A 1 106 ? -2.486 3.348 3.309 1.00 93.38 106 PHE A CA 1
ATOM 837 C C . PHE A 1 106 ? -1.315 4.313 3.476 1.00 93.38 106 PHE A C 1
ATOM 839 O O . PHE A 1 106 ? -0.193 4.033 3.055 1.00 93.38 106 PHE A O 1
ATOM 846 N N . ASP A 1 107 ? -1.581 5.457 4.098 1.00 93.25 107 ASP A N 1
ATOM 847 C CA . ASP A 1 107 ? -0.560 6.433 4.458 1.00 93.25 107 ASP A CA 1
ATOM 848 C C . ASP A 1 107 ? -0.962 7.236 5.703 1.00 93.25 107 ASP A C 1
ATOM 850 O O . ASP A 1 107 ? -2.134 7.299 6.084 1.00 93.25 107 ASP A O 1
ATOM 854 N N . VAL A 1 108 ? 0.022 7.890 6.316 1.00 93.88 108 VAL A N 1
ATOM 855 C CA . VAL A 1 108 ? -0.170 8.827 7.430 1.00 93.88 108 VAL A CA 1
ATOM 856 C C . VAL A 1 108 ? 0.428 10.175 7.045 1.00 93.88 108 VAL A C 1
ATOM 858 O O . VAL A 1 108 ? 1.570 10.261 6.586 1.00 93.88 108 VAL A O 1
ATOM 861 N N . LYS A 1 109 ? -0.348 11.243 7.199 1.00 93.31 109 LYS A N 1
ATOM 862 C CA . LYS A 1 109 ? 0.106 12.617 6.960 1.00 93.31 109 LYS A CA 1
ATOM 863 C C . LYS A 1 109 ? 0.900 13.166 8.157 1.00 93.31 109 LYS A C 1
ATOM 865 O O . LYS A 1 109 ? 0.921 12.570 9.226 1.00 93.31 109 LYS A O 1
ATOM 870 N N . MET A 1 110 ? 1.546 14.320 7.975 1.00 92.44 110 MET A N 1
ATOM 871 C CA . MET A 1 110 ? 2.320 14.993 9.036 1.00 92.44 110 MET A CA 1
ATOM 872 C C . MET A 1 110 ? 1.453 15.438 10.227 1.00 92.44 110 MET A C 1
ATOM 874 O O . MET A 1 110 ? 1.937 15.479 11.349 1.00 92.44 110 MET A O 1
ATOM 878 N N . ASP A 1 111 ? 0.168 15.720 9.996 1.00 93.88 111 ASP A N 1
ATOM 879 C CA . ASP A 1 111 ? -0.847 16.015 11.020 1.00 93.88 111 ASP A CA 1
ATOM 880 C C . ASP A 1 111 ? -1.409 14.742 11.689 1.00 93.88 111 ASP A C 1
ATOM 882 O O . ASP A 1 111 ? -2.419 14.797 12.383 1.00 93.88 111 ASP A O 1
ATOM 886 N N . LEU A 1 112 ? -0.782 13.583 11.451 1.00 92.12 112 LEU A N 1
ATOM 887 C CA . LEU A 1 112 ? -1.196 12.255 11.917 1.00 92.12 112 LEU A CA 1
ATOM 888 C C . LEU A 1 112 ? -2.549 11.775 11.368 1.00 92.12 112 LEU A C 1
ATOM 890 O O . LEU A 1 112 ? -3.048 10.723 11.780 1.00 92.12 112 LEU A O 1
ATOM 894 N N . THR A 1 113 ? -3.132 12.476 10.395 1.00 94.00 113 THR A N 1
ATOM 895 C CA . THR A 1 113 ? -4.358 12.024 9.734 1.00 94.00 113 THR A CA 1
ATOM 896 C C . THR A 1 113 ? -4.082 10.750 8.931 1.00 94.00 113 THR A C 1
ATOM 898 O O . THR A 1 113 ? -3.155 10.697 8.113 1.00 94.00 113 THR A O 1
ATOM 901 N N . ARG A 1 114 ? -4.913 9.720 9.142 1.00 94.56 114 ARG A N 1
ATOM 902 C CA . ARG A 1 114 ? -4.867 8.453 8.395 1.00 94.56 114 ARG A CA 1
ATOM 903 C C . ARG A 1 114 ? -5.482 8.652 7.017 1.00 94.56 114 ARG A C 1
ATOM 905 O O . ARG A 1 114 ? -6.480 9.355 6.857 1.00 94.56 114 ARG A O 1
ATOM 912 N N . LYS A 1 115 ? -4.877 8.038 6.008 1.00 95.25 115 LYS A N 1
ATOM 913 C CA . LYS A 1 115 ? -5.317 8.123 4.619 1.00 95.25 115 LYS A CA 1
ATOM 914 C C . LYS A 1 115 ? -5.353 6.729 4.015 1.00 95.25 115 LYS A C 1
ATOM 916 O O . LYS A 1 115 ? -4.395 5.976 4.151 1.00 95.25 115 LYS A O 1
ATOM 921 N N . ALA A 1 116 ? -6.438 6.425 3.318 1.00 95.94 116 ALA A N 1
ATOM 922 C CA . ALA A 1 116 ? -6.565 5.253 2.469 1.00 95.94 116 ALA A CA 1
ATOM 923 C C . ALA A 1 116 ? -6.826 5.716 1.031 1.00 95.94 116 ALA A C 1
ATOM 925 O O . ALA A 1 116 ? -7.433 6.770 0.824 1.00 95.94 116 ALA A O 1
ATOM 926 N N . ARG A 1 117 ? -6.322 4.965 0.053 1.00 94.75 117 ARG A N 1
ATOM 927 C CA . ARG A 1 117 ? -6.549 5.179 -1.379 1.00 94.75 117 ARG A CA 1
ATOM 928 C C . ARG A 1 117 ? -6.850 3.864 -2.063 1.00 94.75 117 ARG A C 1
ATOM 930 O O . ARG A 1 117 ? -6.121 2.908 -1.826 1.00 94.75 117 ARG A O 1
ATOM 937 N N . ILE A 1 118 ? -7.878 3.824 -2.903 1.00 93.62 118 ILE A N 1
ATOM 938 C CA . ILE A 1 118 ? -8.157 2.664 -3.753 1.00 93.62 118 ILE A CA 1
ATOM 939 C C . ILE A 1 118 ? -7.638 3.000 -5.149 1.00 93.62 118 ILE A C 1
ATOM 941 O O . ILE A 1 118 ? -8.043 3.986 -5.758 1.00 93.62 118 ILE A O 1
ATOM 945 N N . CYS A 1 119 ? -6.700 2.195 -5.631 1.00 90.75 119 CYS A N 1
ATOM 946 C CA . CYS A 1 119 ? -5.994 2.415 -6.884 1.00 90.75 119 CYS A CA 1
ATOM 947 C C . CYS A 1 119 ? -6.208 1.226 -7.817 1.00 90.75 119 CYS A C 1
ATOM 949 O O . CYS A 1 119 ? -6.168 0.078 -7.377 1.00 90.75 119 CYS A O 1
ATOM 951 N N . ALA A 1 120 ? -6.361 1.499 -9.109 1.00 89.12 120 ALA A N 1
ATOM 952 C CA . ALA A 1 120 ? -6.323 0.471 -10.138 1.00 89.12 120 ALA A CA 1
ATOM 953 C C . ALA A 1 120 ? -4.887 -0.036 -10.345 1.00 89.12 120 ALA A C 1
ATOM 955 O O . ALA A 1 120 ? -3.930 0.748 -10.340 1.00 89.12 120 ALA A O 1
ATOM 956 N N . ARG A 1 121 ? -4.731 -1.347 -10.533 1.00 86.06 121 ARG A N 1
ATOM 957 C CA . ARG A 1 121 ? -3.451 -1.984 -10.854 1.00 86.06 121 ARG A CA 1
ATOM 958 C C . ARG A 1 121 ? -3.046 -1.706 -12.300 1.00 86.06 121 ARG A C 1
ATOM 960 O O . ARG A 1 121 ? -3.317 -2.489 -13.200 1.00 86.06 121 ARG A O 1
ATOM 967 N N . GLY A 1 122 ? -2.363 -0.581 -12.517 1.00 82.62 122 GLY A N 1
ATOM 968 C CA . GLY A 1 122 ? -1.868 -0.188 -13.844 1.00 82.62 122 GLY A CA 1
ATOM 969 C C . GLY A 1 122 ? -0.843 -1.154 -14.455 1.00 82.62 122 GLY A C 1
ATOM 970 O O . GLY A 1 122 ? -0.562 -1.079 -15.643 1.00 82.62 122 GLY A O 1
ATOM 971 N N . ASP A 1 123 ? -0.295 -2.090 -13.676 1.00 83.62 123 ASP A N 1
ATOM 972 C CA . ASP A 1 123 ? 0.523 -3.189 -14.197 1.00 83.62 123 ASP A CA 1
ATOM 973 C C . ASP A 1 123 ? -0.286 -4.250 -14.963 1.00 83.62 123 ASP A C 1
ATOM 975 O O . ASP A 1 123 ? 0.304 -5.083 -15.645 1.00 83.62 123 ASP A O 1
ATOM 979 N N . GLN A 1 124 ? -1.617 -4.225 -14.855 1.00 84.88 124 GLN A N 1
ATOM 980 C CA . GLN A 1 124 ? -2.531 -5.149 -15.534 1.00 84.88 124 GLN A CA 1
ATOM 981 C C . GLN A 1 124 ? -3.149 -4.564 -16.804 1.00 84.88 124 GLN A C 1
ATOM 983 O O . GLN A 1 124 ? -3.918 -5.251 -17.465 1.00 84.88 124 GLN A O 1
ATOM 988 N N . THR A 1 125 ? -2.834 -3.313 -17.137 1.00 79.94 125 THR A N 1
ATOM 989 C CA . THR A 1 125 ? -3.333 -2.632 -18.335 1.00 79.94 125 THR A CA 1
ATOM 990 C C . THR A 1 125 ? -2.278 -2.605 -19.423 1.00 79.94 125 THR A C 1
ATOM 992 O O . THR A 1 125 ? -1.104 -2.357 -19.132 1.00 79.94 125 THR A O 1
ATOM 995 N N . ASP A 1 126 ? -2.698 -2.789 -20.673 1.00 76.94 126 ASP A N 1
ATOM 996 C CA . ASP A 1 126 ? -1.789 -2.610 -21.800 1.00 76.94 126 ASP A CA 1
ATOM 997 C C . ASP A 1 126 ? -1.364 -1.136 -21.905 1.00 76.94 126 ASP A C 1
ATOM 999 O O . ASP A 1 126 ? -2.204 -0.232 -21.798 1.00 76.94 126 ASP A O 1
ATOM 1003 N N . PRO A 1 127 ? -0.062 -0.851 -22.088 1.00 71.25 127 PRO A N 1
ATOM 1004 C CA . PRO A 1 127 ? 0.394 0.517 -22.250 1.00 71.25 127 PRO A CA 1
ATOM 1005 C C . PRO A 1 127 ? -0.206 1.111 -23.535 1.00 71.25 127 PRO A C 1
ATOM 1007 O O . PRO A 1 127 ? -0.270 0.426 -24.560 1.00 71.25 127 PRO A O 1
ATOM 1010 N N . PRO A 1 128 ? -0.619 2.391 -23.527 1.00 70.00 128 PRO A N 1
ATOM 1011 C CA . PRO A 1 128 ? -1.118 3.035 -24.735 1.00 70.00 128 PRO A CA 1
ATOM 1012 C C . PRO A 1 128 ? -0.034 3.038 -25.822 1.00 70.00 128 PRO A C 1
ATOM 1014 O O . PRO A 1 128 ? 1.143 3.256 -25.530 1.00 70.00 128 PRO A O 1
ATOM 1017 N N . MET A 1 129 ? -0.430 2.839 -27.087 1.00 67.62 129 MET A N 1
ATOM 1018 C CA . MET A 1 129 ? 0.509 2.750 -28.223 1.00 67.62 129 MET A CA 1
ATOM 1019 C C . MET A 1 129 ? 1.402 3.990 -28.378 1.00 67.62 129 MET A C 1
ATOM 1021 O O . MET A 1 129 ? 2.507 3.898 -28.907 1.00 67.62 129 MET A O 1
ATOM 1025 N N . SER A 1 130 ? 0.945 5.148 -27.899 1.00 68.31 130 SER A N 1
ATOM 1026 C CA . SER A 1 130 ? 1.758 6.349 -27.747 1.00 68.31 130 SER A CA 1
ATOM 1027 C C . SER A 1 130 ? 1.884 6.691 -26.265 1.00 68.31 130 SER A C 1
ATOM 1029 O O . SER A 1 130 ? 0.925 7.134 -25.629 1.00 68.31 130 SER A O 1
ATOM 1031 N N . VAL A 1 131 ? 3.080 6.526 -25.708 1.00 60.16 131 VAL A N 1
ATOM 1032 C CA . VAL A 1 131 ? 3.419 7.055 -24.385 1.00 60.16 131 VAL A CA 1
ATOM 1033 C C . VAL A 1 131 ? 3.660 8.559 -24.545 1.00 60.16 131 VAL A C 1
ATOM 1035 O O . VAL A 1 131 ? 4.784 9.003 -24.748 1.00 60.16 131 VAL A O 1
ATOM 1038 N N . THR A 1 132 ? 2.590 9.356 -24.533 1.00 56.97 132 THR A N 1
ATOM 1039 C CA . THR A 1 132 ? 2.667 10.812 -24.772 1.00 56.97 132 THR A CA 1
ATOM 1040 C C . THR A 1 132 ? 3.229 11.585 -23.570 1.00 56.97 132 THR A C 1
ATOM 1042 O O . THR A 1 132 ? 3.556 12.760 -23.690 1.00 56.97 132 THR A O 1
ATOM 1045 N N . TYR A 1 1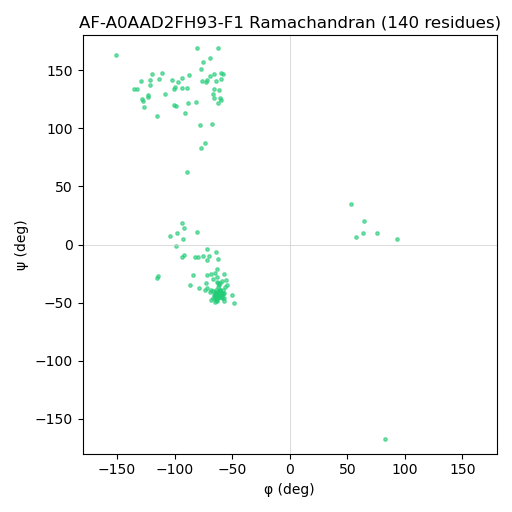33 ? 3.383 10.931 -22.413 1.00 56.00 133 TYR A N 1
ATOM 1046 C CA . TYR A 1 133 ? 3.941 11.521 -21.197 1.00 56.00 133 TYR A CA 1
ATOM 1047 C C . TYR A 1 133 ? 5.152 10.728 -20.712 1.00 56.00 133 TYR A C 1
ATOM 1049 O O . TYR A 1 133 ? 5.074 9.518 -20.504 1.00 56.00 133 TYR A O 1
ATOM 1057 N N . ALA A 1 134 ? 6.271 11.420 -20.492 1.00 57.97 134 ALA A N 1
ATOM 1058 C CA . ALA A 1 134 ? 7.429 10.837 -19.831 1.00 57.97 134 ALA A CA 1
ATOM 1059 C C . ALA A 1 134 ? 7.033 10.370 -18.417 1.00 57.97 134 ALA A C 1
ATOM 1061 O O . ALA A 1 134 ? 6.531 11.152 -17.611 1.00 57.97 134 ALA A O 1
ATOM 1062 N N . SER A 1 135 ? 7.270 9.094 -18.103 1.00 52.53 135 SER A N 1
ATOM 1063 C CA . SER A 1 135 ? 6.974 8.503 -16.786 1.00 52.53 135 SER A CA 1
ATOM 1064 C C . SER A 1 135 ? 7.895 9.008 -15.668 1.00 52.53 135 SER A C 1
ATOM 1066 O O . SER A 1 135 ? 7.654 8.746 -14.489 1.00 52.53 135 SER A O 1
ATOM 1068 N N . VAL A 1 136 ? 8.948 9.743 -16.032 1.00 49.19 136 VAL A N 1
ATOM 1069 C CA . VAL A 1 136 ? 9.918 10.356 -15.130 1.00 49.19 136 VAL A CA 1
ATOM 1070 C C . VAL A 1 136 ? 10.004 11.834 -15.480 1.00 49.19 136 VAL A C 1
ATOM 1072 O O . VAL A 1 136 ? 10.404 12.185 -16.587 1.00 49.19 136 VAL A O 1
ATOM 1075 N N . VAL A 1 137 ? 9.654 12.697 -14.527 1.00 45.53 137 VAL A N 1
ATOM 1076 C CA . VAL A 1 137 ? 9.932 14.132 -14.634 1.00 45.53 137 VAL A CA 1
ATOM 1077 C C . VAL A 1 137 ? 11.447 14.298 -14.558 1.00 45.53 137 VAL A C 1
ATOM 1079 O O . VAL A 1 137 ? 12.043 14.141 -13.489 1.00 45.53 137 VAL A O 1
ATOM 1082 N N . THR A 1 138 ? 12.093 14.544 -15.695 1.00 49.94 138 THR A N 1
ATOM 1083 C CA . THR A 1 138 ? 13.505 14.921 -15.719 1.00 49.94 138 THR A CA 1
ATOM 1084 C C . THR A 1 138 ? 13.632 16.388 -15.322 1.00 49.94 138 THR A C 1
ATOM 1086 O O . THR A 1 138 ? 12.735 17.204 -15.525 1.00 49.94 138 THR A O 1
ATOM 1089 N N . ARG A 1 139 ? 14.774 16.744 -14.728 1.00 59.16 139 ARG A N 1
ATOM 1090 C CA . ARG A 1 139 ? 15.066 18.114 -14.273 1.00 59.16 139 ARG A CA 1
ATOM 1091 C C . ARG A 1 139 ? 15.143 19.136 -15.425 1.00 59.16 139 ARG A C 1
ATOM 1093 O O . ARG A 1 139 ? 15.285 20.319 -15.166 1.00 59.16 139 ARG A O 1
ATOM 1100 N N . GLU A 1 140 ? 15.074 18.682 -16.671 1.00 47.97 140 GLU A N 1
ATOM 1101 C CA . GLU A 1 140 ? 15.097 19.517 -17.878 1.00 47.97 140 GLU A CA 1
ATOM 1102 C C . GLU A 1 140 ? 13.722 20.110 -18.217 1.00 47.97 140 GLU A C 1
ATOM 1104 O O . GLU A 1 140 ? 13.623 20.971 -19.081 1.00 47.97 140 GLU A O 1
ATOM 1109 N N . SER A 1 141 ? 12.656 19.652 -17.555 1.00 51.41 141 SER A N 1
ATOM 1110 C CA . SER A 1 141 ? 11.281 20.119 -17.783 1.00 51.41 141 SER A CA 1
ATOM 1111 C C . SER A 1 141 ? 10.845 21.254 -16.840 1.00 51.41 141 SER A C 1
ATOM 1113 O O . SER A 1 141 ? 9.644 21.450 -16.661 1.00 51.41 141 SER A O 1
ATOM 1115 N N . ILE A 1 142 ? 11.795 21.955 -16.207 1.00 45.00 142 ILE A N 1
ATOM 1116 C CA . ILE A 1 142 ? 11.563 23.089 -15.293 1.00 45.00 142 ILE A CA 1
ATOM 1117 C C . ILE A 1 142 ? 12.161 24.363 -15.876 1.00 45.00 142 ILE A C 1
ATOM 1119 O O . ILE A 1 142 ? 13.328 24.288 -16.322 1.00 45.00 142 ILE A O 1
#

Secondary structure (DSSP, 8-state):
-TTSGGGSHHHHT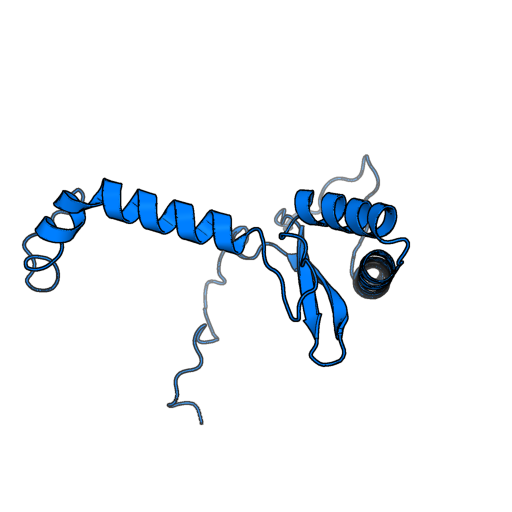THHHHHHTHHHHHHHHHHHHHHHHSEEETTEEEPPSSHHHHHHHHHHHHHH---HHHHHHHHHHHHHGGG--PPPTTPPPPTTPPP--EEEEEEE-TT--EEEEEEE-GGGSPPPSS--S-SS--GGG-

Mean predicted aligned error: 10.53 Å

pLDDT: mean 84.38, std 12.56, range [45.0, 95.94]

Solvent-accessible surface area (backbone atoms only — not comparable to full-atom values): 8820 Å² total; per-residue (Å²): 100,94,81,64,55,46,77,40,83,95,32,46,82,52,49,64,60,49,60,77,40,38,68,63,51,49,51,53,50,51,54,52,52,58,54,56,55,65,33,62,55,98,88,38,83,40,44,43,64,27,73,71,11,55,54,47,34,53,50,50,28,67,75,68,74,44,60,55,53,57,54,20,43,52,55,37,48,67,65,48,52,86,80,55,85,84,72,58,100,86,54,77,82,63,90,93,67,78,82,60,59,75,35,40,41,55,49,67,49,95,86,66,48,53,43,40,44,80,40,73,42,67,90,63,51,84,78,63,96,67,76,87,62,77,95,60,90,56,85,82,81,111

Foldseek 3Di:
DVVPCCPPPVRVPCVVVCVVCVVVVVVVVVVVVVVCCQDDDPNRGQFHKFPNSVVVLVVCCVVVVDCQSVVQVVVQCVVCVVVDDDDDPPDDDDPPDFDWDWMKGWDADPVRRIHIHIDTPPVRDDDPPDPVDDPDDDPVVD

Sequence (142 aa):
VANKLVSEPAFAWWVPYTLRKRDQVLKAVKRRAVKRQKAEKFGIEVPGPGPKGVARAYELVAENGTTHWSDALIKEVKTILPALKILEEDEDVPVGYQLIELMTVFDVKMDLTRKARICARGDQTDPPMSVTYASVVTRESI